Protein AF-A0A8X7UW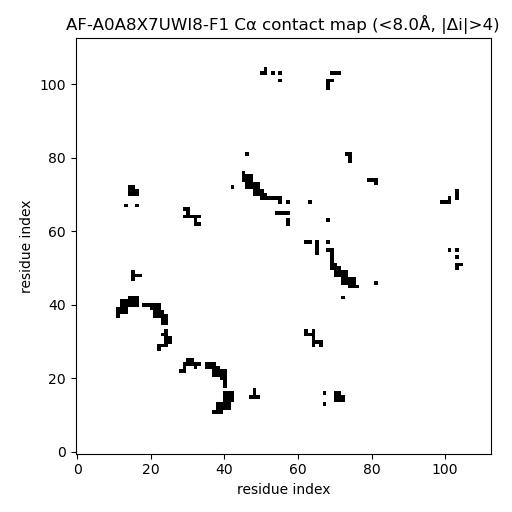I8-F1 (afdb_monomer)

Radius of gyration: 15.9 Å; Cα contacts (8 Å, |Δi|>4): 132; chains: 1; bounding box: 42×37×44 Å

Organism: Brassica carinata (NCBI:txid52824)

Secondary structure (DSSP, 8-state):
-PPP--------EEET-S-SSPB-TTSSSS---TT---BEEE--TTEEEEE--SPP---STT---HHHHTEEEEESSTTS-------S--TT------------SPPPTT---

InterPro domains:
  IPR024788 Malectin-like domain [PF12819] (3-113)

Foldseek 3Di:
DDDDDDDDDPAAALAQDPDQDWDFAPPVPFDHPVVRDIHGYDDDPQKDKDFAPDFFDPPDPNPDGRRSQRMHIDGNDNPDDDDDDDPDDDPPDDDDDDDDHTDNDDDDPPDDD

Mean predicted aligned error: 6.61 Å

Structure (mmCIF, N/CA/C/O backbone):
data_AF-A0A8X7UWI8-F1
#
_entry.id   AF-A0A8X7UWI8-F1
#
loop_
_atom_site.group_PDB
_atom_site.id
_atom_site.type_symbol
_atom_site.label_atom_id
_atom_site.label_alt_id
_atom_site.label_comp_id
_atom_site.label_asym_id
_atom_site.label_entity_id
_atom_site.label_seq_id
_atom_site.pdbx_PDB_ins_code
_atom_site.Cartn_x
_atom_site.Cartn_y
_atom_site.Cartn_z
_atom_site.occupancy
_atom_site.B_iso_or_equiv
_atom_site.auth_seq_id
_atom_site.auth_comp_id
_atom_site.auth_asym_id
_atom_site.auth_atom_id
_atom_site.pdbx_PDB_model_num
ATOM 1 N N . MET A 1 1 ? -28.152 -8.539 3.911 1.00 39.78 1 MET A N 1
ATOM 2 C CA . MET A 1 1 ? -28.570 -7.453 4.818 1.00 39.78 1 MET A CA 1
ATOM 3 C C . MET A 1 1 ? -27.312 -6.680 5.157 1.00 39.78 1 MET A C 1
ATOM 5 O O . MET A 1 1 ? -26.428 -7.251 5.775 1.00 39.78 1 MET A O 1
ATOM 9 N N . THR A 1 2 ? -27.161 -5.469 4.632 1.00 54.44 2 THR A N 1
ATOM 10 C CA . THR A 1 2 ? -26.051 -4.570 4.972 1.00 54.44 2 THR A CA 1
ATOM 11 C C . THR A 1 2 ? -26.351 -3.979 6.346 1.00 54.44 2 THR A C 1
ATOM 13 O O . THR A 1 2 ? -27.382 -3.333 6.518 1.00 54.44 2 THR A O 1
ATOM 16 N N . GLU A 1 3 ? -25.512 -4.257 7.344 1.00 70.75 3 GLU A N 1
ATOM 17 C CA . GLU A 1 3 ? -25.647 -3.631 8.662 1.00 70.75 3 GLU A CA 1
ATOM 18 C C . GLU A 1 3 ? -25.202 -2.166 8.565 1.00 70.75 3 GLU A C 1
ATOM 20 O O . GLU A 1 3 ? -24.081 -1.873 8.152 1.00 70.75 3 GLU A O 1
ATOM 25 N N . SER A 1 4 ? -26.087 -1.236 8.924 1.00 80.62 4 SER A N 1
ATOM 26 C CA . SER A 1 4 ? -25.751 0.182 9.049 1.00 80.62 4 SER A CA 1
ATOM 27 C C . SER A 1 4 ? -25.085 0.438 10.401 1.00 80.62 4 SER A C 1
ATOM 29 O O . SER A 1 4 ? -25.662 0.115 11.440 1.00 80.62 4 SER A O 1
ATOM 31 N N . GLY A 1 5 ? -23.910 1.060 10.403 1.00 82.94 5 GLY A N 1
ATOM 32 C CA . GLY A 1 5 ? -23.182 1.417 11.619 1.00 82.94 5 GLY A CA 1
ATOM 33 C C . GLY A 1 5 ? -22.040 2.383 11.321 1.00 82.94 5 GLY A C 1
ATOM 34 O O . GLY A 1 5 ? -21.680 2.589 10.162 1.00 82.94 5 GLY A O 1
ATOM 35 N N . SER A 1 6 ? -21.479 2.999 12.362 1.00 88.38 6 SER A N 1
ATOM 36 C CA . SER A 1 6 ? -20.273 3.812 12.217 1.00 88.38 6 SER A CA 1
ATOM 37 C C . SER A 1 6 ? -19.048 2.920 12.016 1.00 88.38 6 SER A C 1
ATOM 39 O O . SER A 1 6 ? -18.910 1.869 12.642 1.00 88.38 6 SER A O 1
ATOM 41 N N . LEU A 1 7 ? -18.137 3.364 11.153 1.00 89.38 7 LEU A N 1
ATOM 42 C CA . LEU A 1 7 ? -16.824 2.755 10.978 1.00 89.38 7 LEU A CA 1
ATOM 43 C C . LEU A 1 7 ? -15.761 3.664 11.588 1.00 89.38 7 LEU A C 1
ATOM 45 O O . LEU A 1 7 ? -15.848 4.888 11.501 1.00 89.38 7 LEU A O 1
ATOM 49 N N . GLN A 1 8 ? -14.747 3.049 12.188 1.00 90.94 8 GLN A N 1
ATOM 50 C CA . GLN A 1 8 ? -13.529 3.725 12.611 1.00 90.94 8 GLN A CA 1
ATOM 51 C C . GLN A 1 8 ? -12.372 3.186 11.774 1.00 90.94 8 GLN A C 1
ATOM 53 O O . GLN A 1 8 ? -12.184 1.972 11.688 1.00 90.94 8 GLN A O 1
ATOM 58 N N . THR A 1 9 ? -11.591 4.081 11.169 1.00 90.19 9 THR A N 1
ATOM 59 C CA . THR A 1 9 ? -10.367 3.694 10.462 1.00 90.19 9 THR A CA 1
ATOM 60 C C . THR A 1 9 ? -9.383 3.098 11.459 1.00 90.19 9 THR A C 1
ATOM 62 O O . THR A 1 9 ? -8.970 3.776 12.397 1.00 90.19 9 THR A O 1
ATOM 65 N N . PHE A 1 10 ? -9.014 1.834 11.253 1.00 90.00 10 PHE A N 1
ATOM 66 C CA . PHE A 1 10 ? -7.963 1.186 12.032 1.00 90.00 10 PHE A CA 1
ATOM 67 C C . PHE A 1 10 ? -6.578 1.529 11.472 1.00 90.00 10 PHE A C 1
ATOM 69 O O . PHE A 1 10 ? -5.734 2.052 12.190 1.00 90.00 10 PHE A O 1
ATOM 76 N N .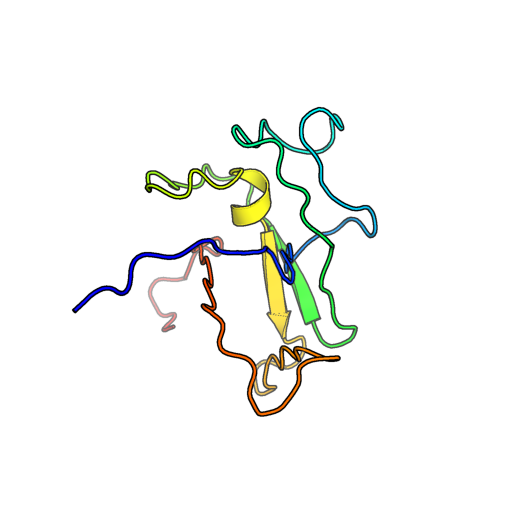 LEU A 1 11 ? -6.381 1.296 10.174 1.00 89.50 11 LEU A N 1
ATOM 77 C CA . LEU A 1 11 ? -5.173 1.653 9.435 1.00 89.50 11 LEU A CA 1
ATOM 78 C C . LEU A 1 11 ? -5.505 1.964 7.980 1.00 89.50 11 LEU A C 1
ATOM 80 O O . LEU A 1 11 ? -6.531 1.525 7.453 1.00 89.50 11 LEU A O 1
ATOM 84 N N . ARG A 1 12 ? -4.625 2.744 7.358 1.00 91.12 12 ARG A N 1
ATOM 85 C CA . ARG A 1 12 ? -4.641 3.070 5.936 1.00 91.12 12 ARG A CA 1
ATOM 86 C C . ARG A 1 12 ? -3.199 3.153 5.463 1.00 91.12 12 ARG A C 1
ATOM 88 O O . ARG A 1 12 ? -2.466 4.059 5.855 1.00 91.12 12 ARG A O 1
ATOM 95 N N . GLU A 1 13 ? -2.824 2.201 4.626 1.00 89.25 13 GLU A N 1
ATOM 96 C CA . GLU A 1 13 ? -1.436 1.949 4.261 1.00 89.25 13 GLU A CA 1
ATOM 97 C C . GLU A 1 13 ? -1.228 2.178 2.763 1.00 89.25 13 GLU A C 1
ATOM 99 O O . GLU A 1 13 ? -1.974 1.657 1.935 1.00 89.25 13 GLU A O 1
ATOM 104 N N . GLY A 1 14 ? -0.220 2.976 2.423 1.00 89.25 14 GLY A N 1
ATOM 105 C CA . GLY A 1 14 ? 0.296 3.164 1.074 1.00 89.25 14 GLY A CA 1
ATOM 106 C C . GLY A 1 14 ? 1.434 2.183 0.827 1.00 89.25 14 GLY A C 1
ATOM 107 O O . GLY A 1 14 ? 2.602 2.501 1.070 1.00 89.25 14 GLY A O 1
ATOM 108 N N . ILE A 1 15 ? 1.085 0.981 0.371 1.00 89.38 15 ILE A N 1
ATOM 109 C CA . ILE A 1 15 ? 2.058 -0.024 -0.072 1.00 89.38 15 ILE A CA 1
ATOM 110 C C . ILE A 1 15 ? 2.731 0.496 -1.342 1.00 89.38 15 ILE A C 1
ATOM 112 O O . ILE A 1 15 ? 2.063 1.051 -2.209 1.00 89.38 15 ILE A O 1
ATOM 116 N N . GLY A 1 16 ? 4.048 0.340 -1.464 1.00 86.94 16 GLY A N 1
ATOM 117 C CA . GLY A 1 16 ? 4.772 0.863 -2.623 1.00 86.94 16 GLY A CA 1
ATOM 118 C C . GLY A 1 16 ? 5.411 2.239 -2.405 1.00 86.94 16 GLY A C 1
ATOM 119 O O . GLY A 1 16 ? 6.141 2.708 -3.275 1.00 86.94 16 GLY A O 1
ATOM 120 N N . SER A 1 17 ? 5.158 2.904 -1.269 1.00 82.56 17 SER A N 1
ATOM 121 C CA . SER A 1 17 ? 5.648 4.267 -1.030 1.00 82.56 17 SER A CA 1
ATOM 122 C C . SER A 1 17 ? 7.180 4.332 -0.995 1.00 82.56 17 SER A C 1
ATOM 124 O O . SER A 1 17 ? 7.817 3.738 -0.125 1.00 82.56 17 SER A O 1
ATOM 126 N N . PHE A 1 18 ? 7.761 5.155 -1.873 1.00 76.00 18 PHE A N 1
ATOM 127 C CA . PHE A 1 18 ? 9.196 5.487 -1.887 1.00 76.00 18 PHE A CA 1
ATOM 128 C C . PHE A 1 18 ? 9.613 6.434 -0.748 1.00 76.00 18 PHE A C 1
ATOM 130 O O . PHE A 1 18 ? 10.800 6.692 -0.552 1.00 76.00 18 PHE A O 1
ATOM 137 N N . SER A 1 19 ? 8.646 6.990 -0.014 1.00 74.38 19 SER A N 1
ATOM 138 C CA . SER A 1 19 ? 8.886 7.852 1.142 1.00 74.38 19 SER A CA 1
ATOM 139 C C . SER A 1 19 ? 8.547 7.120 2.434 1.00 74.38 19 SER A C 1
ATOM 141 O O . SER A 1 19 ? 7.494 6.493 2.538 1.00 74.38 19 SER A O 1
ATOM 143 N N . ASN A 1 20 ? 9.397 7.289 3.447 1.00 73.31 20 ASN A N 1
ATOM 144 C CA . ASN A 1 20 ? 9.117 6.863 4.823 1.00 73.31 20 ASN A CA 1
ATOM 145 C C . ASN A 1 20 ? 8.237 7.870 5.587 1.00 73.31 20 ASN A C 1
ATOM 147 O O . ASN A 1 20 ? 7.981 7.693 6.776 1.00 73.31 20 ASN A O 1
ATOM 151 N N . GLN A 1 21 ? 7.803 8.951 4.936 1.00 71.44 21 GLN A N 1
ATOM 152 C CA . GLN A 1 21 ? 6.894 9.930 5.522 1.00 71.44 21 GLN A CA 1
ATOM 153 C C . GLN A 1 21 ? 5.443 9.548 5.236 1.00 71.44 21 GLN A C 1
ATOM 155 O O . GLN A 1 21 ? 5.119 9.068 4.151 1.00 71.44 21 GLN A O 1
ATOM 160 N N . SER A 1 22 ? 4.563 9.815 6.202 1.00 72.50 22 SER A N 1
ATOM 161 C CA . SER A 1 22 ? 3.1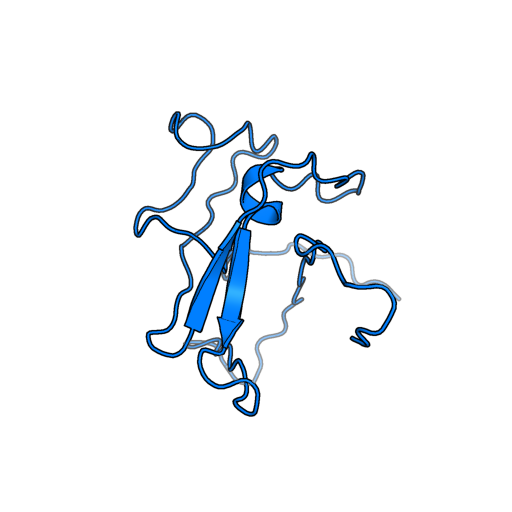19 9.729 5.994 1.00 72.50 22 SER A CA 1
ATOM 162 C C . SER A 1 22 ? 2.688 10.681 4.882 1.00 72.50 22 SER A C 1
ATOM 164 O O . SER A 1 22 ? 3.055 11.859 4.898 1.00 72.50 22 SER A O 1
ATOM 166 N N . LEU A 1 23 ? 1.873 10.194 3.955 1.00 72.62 23 LEU A N 1
ATOM 167 C CA . LEU A 1 23 ? 1.332 10.999 2.870 1.00 72.62 23 LEU A CA 1
ATOM 168 C C . LEU A 1 23 ? 0.072 11.709 3.363 1.00 72.62 23 LEU A C 1
ATOM 170 O O . LEU A 1 23 ? -0.806 11.071 3.942 1.00 72.62 23 LEU A O 1
ATOM 174 N N . ARG A 1 24 ? -0.021 13.019 3.125 1.00 65.88 24 ARG A N 1
ATOM 175 C CA . ARG A 1 24 ? -1.202 13.830 3.440 1.00 65.88 24 ARG A CA 1
ATOM 176 C C . ARG A 1 24 ? -1.486 14.830 2.322 1.00 65.88 24 ARG A C 1
ATOM 178 O O . ARG A 1 24 ? -0.555 15.313 1.668 1.00 65.88 24 ARG A O 1
ATOM 185 N N . TYR A 1 25 ? -2.762 15.175 2.156 1.00 59.53 25 TYR A N 1
ATOM 186 C CA . TYR A 1 25 ? -3.206 16.296 1.333 1.00 59.53 25 TYR A CA 1
ATOM 187 C C . TYR A 1 25 ? -2.368 17.560 1.599 1.00 59.53 25 TYR A C 1
ATOM 189 O O . TYR A 1 25 ? -2.155 17.962 2.744 1.00 59.53 25 TYR A O 1
ATOM 197 N N . GLY A 1 26 ? -1.867 18.184 0.529 1.00 53.38 26 GLY A N 1
ATOM 198 C CA . GLY A 1 26 ? -1.132 19.452 0.601 1.00 53.38 26 GLY A CA 1
ATOM 199 C C . GLY A 1 26 ? 0.359 19.354 0.949 1.00 53.38 26 GLY A C 1
ATOM 200 O O . GLY A 1 26 ? 1.023 20.384 0.995 1.00 53.38 26 GLY A O 1
ATOM 201 N N . SER A 1 27 ? 0.927 18.154 1.126 1.00 56.72 27 SER A N 1
ATOM 202 C CA . SER A 1 27 ? 2.366 17.994 1.411 1.00 56.72 27 SER A CA 1
ATOM 203 C C . SER A 1 27 ? 3.291 18.277 0.209 1.00 56.72 27 SER A C 1
ATOM 205 O O . SER A 1 27 ? 4.505 18.145 0.338 1.00 56.72 27 SER A O 1
ATOM 207 N N . GLY A 1 28 ? 2.762 18.622 -0.971 1.00 53.25 28 GLY A N 1
ATOM 208 C CA . GLY A 1 28 ? 3.550 18.944 -2.174 1.00 53.25 28 GLY A CA 1
ATOM 209 C C . GLY A 1 28 ? 4.263 17.758 -2.841 1.00 53.25 28 GLY A C 1
ATOM 210 O O . GLY A 1 28 ? 4.773 17.909 -3.945 1.00 53.25 28 GLY A O 1
ATOM 211 N N . VAL A 1 29 ? 4.275 16.581 -2.205 1.00 55.22 29 VAL A N 1
ATOM 212 C CA . VAL A 1 29 ? 4.899 15.354 -2.731 1.00 55.22 29 VAL A CA 1
ATOM 213 C C . VAL A 1 29 ? 3.922 14.559 -3.607 1.00 55.22 29 VAL A C 1
ATOM 215 O O . VAL A 1 29 ? 4.353 13.829 -4.490 1.00 55.22 29 VAL A O 1
ATOM 218 N N . TYR A 1 30 ? 2.611 14.724 -3.405 1.00 51.91 30 TYR A N 1
ATOM 219 C CA . TYR A 1 30 ? 1.577 13.869 -3.981 1.00 51.91 30 TYR A CA 1
ATOM 220 C C . TYR A 1 30 ? 0.216 14.581 -4.058 1.00 51.91 30 TYR A C 1
ATOM 222 O O . TYR A 1 30 ? -0.055 15.479 -3.258 1.00 51.91 30 TYR A O 1
ATOM 230 N N . GLY A 1 31 ? -0.597 14.222 -5.056 1.00 57.62 31 GLY A N 1
ATOM 231 C CA . GLY A 1 31 ? -1.827 14.917 -5.442 1.00 57.62 31 GLY A CA 1
ATOM 232 C C . GLY A 1 31 ? -2.917 14.987 -4.365 1.00 57.62 31 GLY A C 1
ATOM 233 O O . GLY A 1 31 ? -2.840 14.385 -3.297 1.00 57.62 31 GLY A O 1
ATOM 234 N N . ALA A 1 32 ? -3.944 15.777 -4.674 1.00 62.56 32 ALA A N 1
ATOM 235 C CA . ALA A 1 32 ? -5.060 16.140 -3.810 1.00 62.56 32 ALA A CA 1
ATOM 236 C C . ALA A 1 32 ? -5.942 14.937 -3.403 1.00 62.56 32 ALA A C 1
ATOM 238 O O . ALA A 1 32 ? -6.940 14.660 -4.063 1.00 62.56 32 ALA A O 1
ATOM 239 N N . ASP A 1 33 ? -5.626 14.255 -2.295 1.00 76.81 33 ASP A N 1
ATOM 240 C CA . ASP A 1 33 ? -6.600 13.395 -1.603 1.00 76.81 33 ASP A CA 1
ATOM 241 C C . ASP A 1 33 ? -7.813 14.239 -1.180 1.00 76.81 33 ASP A C 1
ATOM 243 O O . ASP A 1 33 ? -7.751 15.019 -0.227 1.00 76.81 33 ASP A O 1
ATOM 247 N N . VAL A 1 34 ? -8.917 14.114 -1.919 1.00 81.88 34 VAL A N 1
ATOM 248 C CA . VAL A 1 34 ? -10.120 14.949 -1.754 1.00 81.88 34 VAL A CA 1
ATOM 249 C C . VAL A 1 34 ? -10.806 14.763 -0.400 1.00 81.88 34 VAL A C 1
ATOM 251 O O . VAL A 1 34 ? -11.667 15.563 -0.035 1.00 81.88 34 VAL A O 1
ATOM 254 N N . PHE A 1 35 ? -10.425 13.726 0.346 1.00 85.44 35 PHE A N 1
ATOM 255 C CA . PHE A 1 35 ? -10.952 13.412 1.665 1.00 85.44 35 PHE A CA 1
ATOM 256 C C . PHE A 1 35 ? -9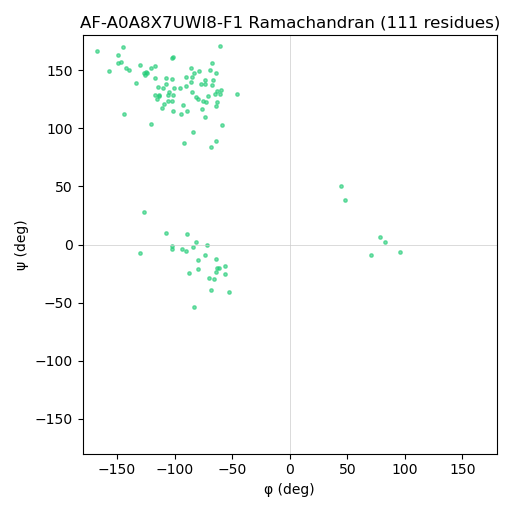.946 13.705 2.794 1.00 85.44 35 PHE A C 1
ATOM 258 O O . PHE A 1 35 ? -10.200 13.301 3.927 1.00 85.44 35 PHE A O 1
ATOM 265 N N . ASP A 1 36 ? -8.821 14.384 2.507 1.00 82.25 36 ASP A N 1
ATOM 266 C CA . ASP A 1 36 ? -7.725 14.689 3.454 1.00 82.25 36 ASP A CA 1
ATOM 267 C C . ASP A 1 36 ? -7.279 13.456 4.260 1.00 82.25 36 ASP A C 1
ATOM 269 O O . ASP A 1 36 ? -7.013 13.511 5.464 1.00 82.25 36 ASP A O 1
ATOM 273 N N . CYS A 1 37 ? -7.241 12.295 3.603 1.00 85.50 37 CYS A N 1
ATOM 274 C CA . CYS A 1 37 ? -6.819 11.073 4.262 1.00 85.50 37 CYS A CA 1
ATOM 275 C C . CYS A 1 37 ? -5.292 10.998 4.387 1.00 85.50 37 CYS A C 1
ATOM 277 O O . CYS A 1 37 ? -4.540 11.502 3.550 1.00 85.50 37 CYS A O 1
ATOM 279 N N . ILE A 1 38 ? -4.838 10.338 5.455 1.00 85.06 38 ILE A N 1
ATOM 280 C CA . ILE A 1 38 ? -3.420 10.084 5.714 1.00 85.06 38 ILE A CA 1
ATOM 281 C C . ILE A 1 38 ? -3.105 8.642 5.326 1.00 85.06 38 ILE A C 1
ATOM 283 O O . ILE A 1 38 ? -3.784 7.723 5.785 1.00 85.06 38 ILE A O 1
ATOM 287 N N . TRP A 1 39 ? -2.068 8.454 4.514 1.00 86.56 39 TRP A N 1
ATOM 288 C CA . TRP A 1 39 ? -1.556 7.138 4.134 1.00 86.56 39 TRP A CA 1
ATOM 289 C C . TRP A 1 39 ? -0.208 6.906 4.803 1.00 86.56 39 TRP A C 1
ATOM 291 O O . TRP A 1 39 ? 0.729 7.686 4.619 1.00 86.56 39 TRP A O 1
ATOM 301 N N . LEU A 1 40 ? -0.113 5.848 5.600 1.00 87.38 40 LEU A N 1
ATOM 302 C CA . LEU A 1 40 ? 1.136 5.446 6.233 1.00 87.38 40 LEU A CA 1
ATOM 303 C C . LEU A 1 40 ? 1.936 4.559 5.268 1.00 87.38 40 LEU A C 1
ATOM 305 O O . LEU A 1 40 ? 1.341 3.774 4.535 1.00 87.38 40 LEU A O 1
ATOM 309 N N . PRO A 1 41 ? 3.265 4.708 5.177 1.00 87.44 41 PRO A N 1
ATOM 310 C CA . PRO A 1 41 ? 4.060 3.837 4.326 1.00 87.44 41 PRO A CA 1
ATOM 311 C C . PRO A 1 41 ? 4.126 2.430 4.929 1.00 87.44 41 PRO A C 1
ATOM 313 O O . PRO A 1 41 ? 4.550 2.264 6.073 1.00 87.44 41 PRO A O 1
ATOM 316 N N . TYR A 1 42 ? 3.782 1.420 4.128 1.00 88.50 42 TYR A N 1
ATOM 317 C CA . TYR A 1 42 ? 3.902 0.013 4.511 1.00 88.50 42 TYR A CA 1
ATOM 318 C C . TYR A 1 42 ? 4.825 -0.717 3.545 1.00 88.50 42 TYR A C 1
ATOM 320 O O . TYR A 1 42 ? 4.448 -1.040 2.419 1.00 88.50 42 TYR A O 1
ATOM 328 N N . ASN A 1 43 ? 6.048 -0.965 4.004 1.00 86.62 43 ASN A N 1
ATOM 329 C CA . ASN A 1 43 ? 7.126 -1.536 3.210 1.00 86.62 43 ASN A CA 1
ATOM 330 C C . ASN A 1 43 ? 7.769 -2.719 3.945 1.00 86.62 43 ASN A C 1
ATOM 332 O O . ASN A 1 43 ? 7.765 -2.779 5.175 1.00 86.62 43 ASN A O 1
ATOM 336 N N . SER A 1 44 ? 8.359 -3.635 3.180 1.00 89.62 44 SER A N 1
ATOM 337 C CA . SER A 1 44 ? 9.169 -4.746 3.682 1.00 89.62 44 SER A CA 1
ATOM 338 C C . SER A 1 44 ? 10.540 -4.718 3.015 1.00 89.62 44 SER A C 1
ATOM 340 O O . SER A 1 44 ? 10.646 -4.333 1.854 1.00 89.62 44 SER A O 1
ATOM 342 N N . GLU A 1 45 ? 11.579 -5.165 3.719 1.00 89.62 45 GLU A N 1
ATOM 343 C CA . GLU A 1 45 ? 12.933 -5.304 3.157 1.00 89.62 45 GLU A CA 1
ATOM 344 C C . GLU A 1 45 ? 12.995 -6.344 2.026 1.00 89.62 45 GLU A C 1
ATOM 346 O O . GLU A 1 45 ? 13.859 -6.267 1.157 1.00 89.62 45 GLU A O 1
ATOM 351 N N . ASN A 1 46 ? 12.050 -7.290 2.006 1.00 93.00 46 ASN A N 1
ATOM 352 C CA . ASN A 1 46 ? 11.949 -8.325 0.975 1.00 93.00 46 ASN A CA 1
ATOM 353 C C . ASN A 1 46 ? 11.085 -7.898 -0.220 1.00 93.00 46 ASN A C 1
ATOM 355 O O . ASN A 1 46 ? 10.734 -8.731 -1.055 1.00 93.00 46 ASN A O 1
ATOM 359 N N . TRP A 1 47 ? 10.686 -6.628 -0.290 1.00 93.31 47 TRP A N 1
ATOM 360 C CA . TRP A 1 47 ? 9.919 -6.084 -1.404 1.00 93.31 47 TRP A CA 1
ATOM 361 C C . TRP A 1 47 ? 10.728 -5.005 -2.116 1.00 93.31 47 TRP A C 1
ATOM 363 O O . TRP A 1 47 ? 11.436 -4.223 -1.486 1.00 93.31 47 TRP A O 1
ATOM 373 N N . SER A 1 48 ? 10.599 -4.947 -3.437 1.00 91.94 48 SER A N 1
ATOM 374 C CA . SER A 1 48 ? 11.049 -3.815 -4.237 1.00 91.94 48 SER A CA 1
ATOM 375 C C . SER A 1 48 ? 9.859 -2.934 -4.615 1.00 91.94 48 SER A C 1
ATOM 377 O O . SER A 1 48 ? 8.699 -3.340 -4.514 1.00 91.94 48 SER A O 1
ATOM 379 N N . HIS A 1 49 ? 10.144 -1.694 -5.006 1.00 90.75 49 HIS A N 1
ATOM 380 C CA . HIS A 1 49 ? 9.138 -0.690 -5.337 1.00 90.75 49 HIS A CA 1
ATOM 381 C C . HIS A 1 49 ? 9.144 -0.406 -6.829 1.00 90.75 49 HIS A C 1
ATOM 383 O O . HIS A 1 49 ? 10.197 -0.181 -7.427 1.00 90.75 49 HIS A O 1
ATOM 389 N N . ILE A 1 50 ? 7.955 -0.349 -7.412 1.00 92.12 50 ILE A N 1
ATOM 390 C CA . ILE A 1 50 ? 7.744 0.039 -8.802 1.00 92.12 50 ILE A CA 1
ATOM 391 C C . ILE A 1 50 ? 6.834 1.263 -8.853 1.00 92.12 50 ILE A C 1
ATOM 393 O O . ILE A 1 50 ? 6.015 1.493 -7.960 1.00 92.12 50 ILE A O 1
ATOM 397 N N . ARG A 1 51 ? 7.003 2.072 -9.898 1.00 91.69 51 ARG A N 1
ATOM 398 C CA . ARG A 1 51 ? 6.163 3.239 -10.161 1.00 91.69 51 ARG A CA 1
ATOM 399 C C . ARG A 1 51 ? 5.911 3.395 -11.646 1.00 91.69 51 ARG A C 1
ATOM 401 O O . ARG A 1 51 ? 6.783 3.067 -12.448 1.00 91.69 51 ARG A O 1
ATOM 408 N N . THR A 1 52 ? 4.779 3.992 -11.980 1.00 91.25 52 THR A N 1
ATOM 409 C CA . THR A 1 52 ? 4.491 4.461 -13.334 1.00 91.25 52 THR A CA 1
ATOM 410 C C . THR A 1 52 ? 4.321 5.976 -13.364 1.00 91.25 52 THR A C 1
ATOM 412 O O . THR A 1 52 ? 3.971 6.598 -12.363 1.00 91.25 52 THR A O 1
ATOM 415 N N . ASN A 1 53 ? 4.602 6.568 -14.524 1.00 90.12 53 ASN A N 1
ATOM 416 C CA . ASN A 1 53 ? 4.252 7.957 -14.829 1.00 90.12 53 ASN A CA 1
ATOM 417 C C . ASN A 1 53 ? 3.012 8.039 -15.736 1.00 90.12 53 ASN A C 1
ATOM 419 O O . ASN A 1 53 ? 2.607 9.141 -16.104 1.00 90.12 53 ASN A O 1
ATOM 423 N N . ASN A 1 54 ? 2.453 6.893 -16.139 1.00 89.31 54 ASN A N 1
ATOM 424 C CA . ASN A 1 54 ? 1.213 6.839 -16.900 1.00 89.31 54 ASN A CA 1
ATOM 425 C C . ASN A 1 54 ? 0.050 7.260 -16.001 1.00 89.31 54 ASN A C 1
ATOM 427 O O . ASN A 1 54 ? 0.087 7.047 -14.788 1.00 89.31 54 ASN A O 1
ATOM 431 N N . SER A 1 55 ? -0.983 7.840 -16.607 1.00 86.75 55 SER A N 1
ATOM 432 C CA . SER A 1 55 ? -2.189 8.205 -15.873 1.00 86.75 55 SER A CA 1
ATOM 433 C C . SER A 1 55 ? -2.871 6.960 -15.315 1.00 86.75 55 SER A C 1
ATOM 435 O O . SER A 1 55 ? -3.089 6.006 -16.070 1.00 86.75 55 SER A O 1
ATOM 437 N N . ILE A 1 56 ? -3.252 6.979 -14.040 1.00 86.50 56 ILE A N 1
ATOM 438 C CA . ILE A 1 56 ? -4.027 5.886 -13.447 1.00 86.50 56 ILE A CA 1
ATOM 439 C C . ILE A 1 56 ? -5.511 6.205 -13.555 1.00 86.50 56 ILE A C 1
ATOM 441 O O . ILE A 1 56 ? -5.986 7.181 -12.978 1.00 86.50 56 ILE A O 1
ATOM 445 N N . ASP A 1 57 ? -6.252 5.344 -14.251 1.00 81.12 57 ASP A N 1
ATOM 446 C CA . ASP A 1 57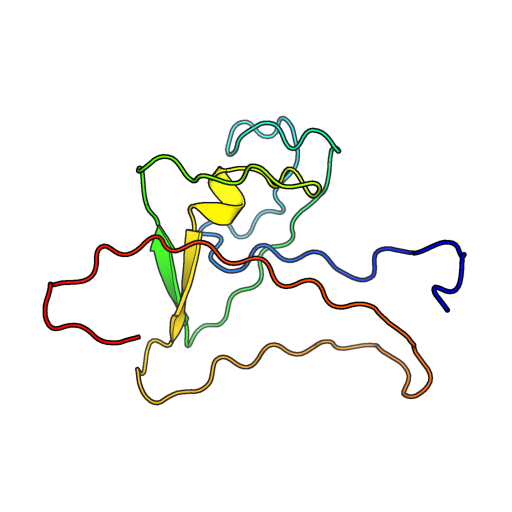 ? -7.708 5.376 -14.190 1.00 81.12 57 ASP A CA 1
ATOM 447 C C . ASP A 1 57 ? -8.171 4.823 -12.835 1.00 81.12 57 ASP A C 1
ATOM 449 O O . ASP A 1 57 ? -8.019 3.639 -12.524 1.00 81.12 57 ASP A O 1
ATOM 453 N N . ASN A 1 58 ? -8.682 5.716 -11.997 1.00 77.75 58 ASN A N 1
ATOM 454 C CA . ASN A 1 58 ? -9.166 5.430 -10.655 1.00 77.75 58 ASN A CA 1
ATOM 455 C C . ASN A 1 58 ? -10.602 5.93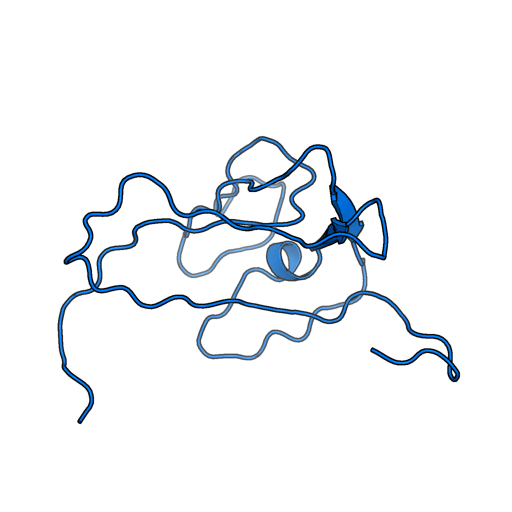4 -10.454 1.00 77.75 58 ASN A C 1
ATOM 457 O O . ASN A 1 58 ? -10.970 6.257 -9.318 1.00 77.75 58 ASN A O 1
ATOM 461 N N . ASP A 1 59 ? -11.401 6.002 -11.527 1.00 79.00 59 ASP A N 1
ATOM 462 C CA . ASP A 1 59 ? -12.789 6.466 -11.464 1.00 79.00 59 ASP A CA 1
ATOM 463 C C . ASP A 1 59 ? -13.673 5.468 -10.701 1.00 79.00 59 ASP A C 1
ATOM 465 O O . ASP A 1 59 ? -14.307 4.561 -11.243 1.00 79.00 59 ASP A O 1
ATOM 469 N N . ASN A 1 60 ? -13.653 5.594 -9.378 1.00 83.88 60 ASN A N 1
ATOM 470 C CA . ASN A 1 60 ? -14.457 4.813 -8.459 1.00 83.88 60 ASN A CA 1
ATOM 471 C C . ASN A 1 60 ? -14.887 5.660 -7.255 1.00 83.88 60 ASN A C 1
ATOM 473 O O . ASN A 1 60 ? -14.407 6.771 -7.013 1.00 83.88 60 ASN A O 1
ATOM 477 N N . GLU A 1 61 ? -15.798 5.106 -6.459 1.00 88.00 61 GLU A N 1
ATOM 478 C CA . GLU A 1 61 ? -16.383 5.798 -5.307 1.00 88.00 61 GLU A CA 1
ATOM 479 C C . GLU A 1 61 ? -15.359 6.149 -4.213 1.00 88.00 61 GLU A C 1
ATOM 481 O O . GLU A 1 61 ? -15.603 7.059 -3.419 1.00 88.00 61 GLU A O 1
ATOM 486 N N . PHE A 1 62 ? -14.203 5.476 -4.181 1.00 87.00 62 PHE A N 1
ATOM 487 C CA . PHE A 1 62 ? -13.150 5.715 -3.193 1.00 87.00 62 PHE A CA 1
ATOM 488 C C . PHE A 1 62 ? -12.279 6.929 -3.522 1.00 87.00 62 PHE A C 1
ATOM 490 O O . PHE A 1 62 ? -11.660 7.468 -2.606 1.00 87.00 62 PHE A O 1
ATOM 497 N N . LYS A 1 63 ? -12.236 7.366 -4.793 1.00 86.31 63 LYS A N 1
ATOM 498 C CA . LYS A 1 63 ? -11.486 8.547 -5.273 1.00 86.31 63 LYS A CA 1
ATOM 499 C C . LYS A 1 63 ? -10.070 8.633 -4.696 1.00 86.31 63 LYS A C 1
ATOM 501 O O . LYS A 1 63 ? -9.667 9.647 -4.124 1.00 86.31 63 LYS A O 1
ATOM 506 N N . LEU A 1 64 ? -9.343 7.524 -4.794 1.00 86.75 64 LEU A N 1
ATOM 507 C CA . LEU A 1 64 ? -8.000 7.401 -4.235 1.00 86.75 64 LEU A CA 1
ATOM 508 C C . LEU A 1 64 ? -7.040 8.367 -4.931 1.00 86.75 64 LEU A C 1
ATOM 510 O O . LEU A 1 64 ? -7.187 8.585 -6.129 1.00 86.75 64 LEU A O 1
ATOM 514 N N . PRO A 1 65 ? -6.023 8.909 -4.249 1.00 84.12 65 PRO A N 1
ATOM 515 C CA . PRO A 1 65 ? -5.026 9.738 -4.913 1.00 84.12 65 PRO A CA 1
ATOM 516 C C . PRO A 1 65 ? -4.299 8.945 -6.002 1.00 84.12 65 PRO A C 1
ATOM 518 O O . PRO A 1 65 ? -3.785 7.856 -5.741 1.00 84.12 65 PRO A O 1
ATOM 521 N N . GLU A 1 66 ? -4.226 9.501 -7.211 1.00 84.69 66 GLU A N 1
ATOM 522 C CA . GLU A 1 66 ? -3.604 8.852 -8.375 1.00 84.69 66 GLU A CA 1
ATOM 523 C C . GLU A 1 66 ? -2.186 8.371 -8.064 1.00 84.69 66 GLU A C 1
ATOM 525 O O . GLU A 1 66 ? -1.804 7.254 -8.380 1.00 84.69 66 GLU A O 1
ATOM 530 N N . ASN A 1 67 ? -1.424 9.183 -7.341 1.00 80.56 67 ASN A N 1
ATOM 531 C CA . ASN A 1 67 ? -0.064 8.853 -6.965 1.00 80.56 67 ASN A CA 1
ATOM 532 C C . ASN A 1 67 ? 0.059 7.663 -6.004 1.00 80.56 67 ASN A C 1
ATOM 534 O O . ASN A 1 67 ? 1.085 6.996 -6.024 1.00 80.56 67 ASN A O 1
ATOM 538 N N . VAL A 1 68 ? -0.937 7.422 -5.139 1.00 85.25 68 VAL A N 1
ATOM 539 C CA . VAL A 1 68 ? -0.943 6.242 -4.262 1.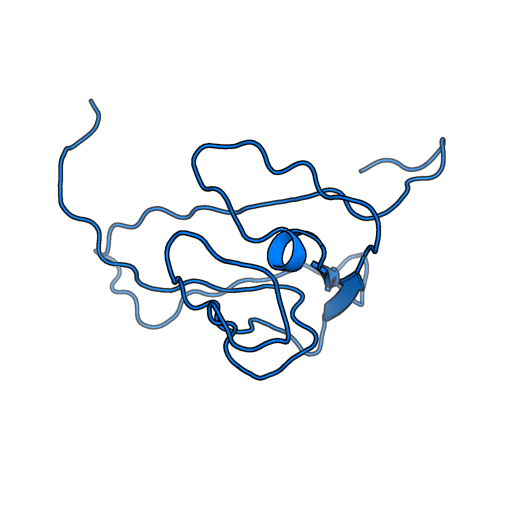00 85.25 68 VAL A CA 1
ATOM 540 C C . VAL A 1 68 ? -1.121 5.008 -5.136 1.00 85.25 68 VAL A C 1
ATOM 542 O O . VAL A 1 68 ? -0.435 4.016 -4.936 1.00 85.25 68 VAL A O 1
ATOM 545 N N . MET A 1 69 ? -1.972 5.113 -6.157 1.00 89.50 69 MET A N 1
ATOM 546 C CA . MET A 1 69 ? -2.216 4.053 -7.130 1.00 89.50 69 MET A CA 1
ATOM 547 C C . MET A 1 69 ? -1.129 3.961 -8.218 1.00 89.50 69 MET A C 1
ATOM 549 O O . MET A 1 69 ? -1.071 2.980 -8.942 1.00 89.50 69 MET A O 1
ATOM 553 N N . ALA A 1 70 ? -0.247 4.946 -8.368 1.00 89.81 70 ALA A N 1
ATOM 554 C CA . ALA A 1 70 ? 0.845 4.905 -9.346 1.00 89.81 70 ALA A CA 1
ATOM 555 C C . ALA A 1 70 ? 2.082 4.148 -8.834 1.00 89.81 70 ALA A C 1
ATOM 557 O O . ALA A 1 70 ? 3.075 4.032 -9.555 1.00 89.81 70 ALA A O 1
ATOM 558 N N . MET A 1 71 ? 2.043 3.666 -7.590 1.00 90.12 71 MET A N 1
ATOM 559 C CA . MET A 1 71 ? 3.129 2.955 -6.924 1.00 90.12 71 MET A CA 1
ATOM 560 C C . MET A 1 71 ? 2.646 1.590 -6.439 1.00 90.12 71 MET A C 1
ATOM 562 O O . MET A 1 71 ? 1.498 1.440 -6.033 1.00 90.12 71 MET A O 1
ATOM 566 N N . ALA A 1 72 ? 3.541 0.607 -6.436 1.00 91.06 72 ALA A N 1
ATOM 567 C CA . ALA A 1 72 ? 3.278 -0.697 -5.842 1.00 91.06 72 ALA A CA 1
ATOM 568 C C . ALA A 1 72 ? 4.565 -1.319 -5.294 1.00 91.06 72 ALA A C 1
ATOM 570 O O . ALA A 1 72 ? 5.679 -0.919 -5.648 1.00 91.06 72 ALA A O 1
ATOM 571 N N . SER A 1 73 ? 4.400 -2.316 -4.430 1.00 91.94 73 SER A N 1
ATOM 572 C CA . SER A 1 73 ? 5.482 -3.205 -4.018 1.00 91.94 73 SER A CA 1
ATOM 573 C C . SER A 1 73 ? 5.357 -4.538 -4.743 1.00 91.94 73 SER A C 1
ATOM 575 O O . SER A 1 73 ? 4.251 -5.040 -4.921 1.00 91.94 73 SER A O 1
ATOM 577 N N . VAL A 1 74 ? 6.492 -5.120 -5.113 1.00 91.38 74 VAL A N 1
ATOM 578 C CA . VAL A 1 74 ? 6.595 -6.471 -5.678 1.00 91.38 74 VAL A CA 1
ATOM 579 C C . VAL A 1 74 ? 7.610 -7.269 -4.859 1.00 91.38 74 VAL A C 1
ATOM 581 O O . VAL A 1 74 ? 8.542 -6.672 -4.308 1.00 91.38 74 VAL A O 1
ATOM 584 N N . PRO A 1 75 ? 7.452 -8.592 -4.705 1.00 93.50 75 PRO A N 1
ATOM 585 C CA . PRO A 1 75 ? 8.418 -9.373 -3.948 1.00 93.50 75 PRO A CA 1
ATOM 586 C C . PRO A 1 75 ? 9.766 -9.381 -4.685 1.00 93.50 75 PRO A C 1
ATOM 588 O O . PRO A 1 75 ? 9.819 -9.410 -5.914 1.00 93.50 75 PRO A O 1
ATOM 591 N N . THR A 1 76 ? 10.874 -9.304 -3.943 1.00 94.06 76 THR A N 1
ATOM 592 C CA . THR A 1 76 ? 12.220 -9.382 -4.543 1.00 94.06 76 THR A CA 1
ATOM 593 C C . THR A 1 76 ? 12.538 -10.781 -5.058 1.00 94.06 76 THR A C 1
ATOM 595 O O . THR A 1 76 ? 13.299 -10.925 -6.012 1.00 94.06 76 THR A O 1
ATOM 598 N N . ASP A 1 77 ? 11.941 -11.792 -4.435 1.00 94.56 77 ASP A N 1
ATOM 599 C CA . ASP A 1 77 ? 11.910 -13.173 -4.894 1.00 94.56 77 ASP A CA 1
ATOM 600 C C . ASP A 1 77 ? 10.538 -13.441 -5.546 1.00 94.56 77 ASP A C 1
ATOM 602 O O . ASP A 1 77 ? 9.528 -13.377 -4.841 1.00 94.56 77 ASP A O 1
ATOM 606 N N . PRO A 1 78 ? 10.471 -13.721 -6.862 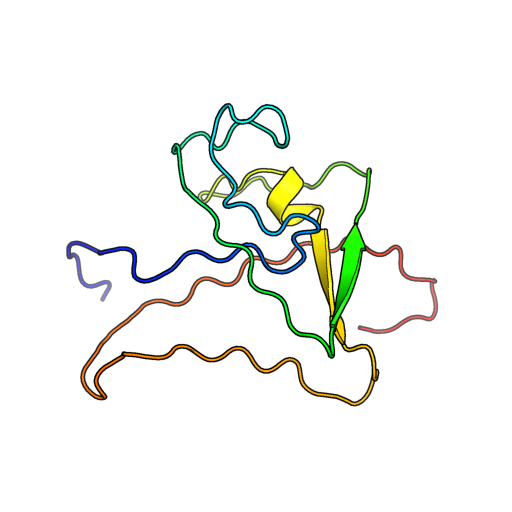1.00 88.50 78 PRO A N 1
ATOM 607 C CA . PRO A 1 78 ? 9.213 -13.967 -7.569 1.00 88.50 78 PRO A CA 1
ATOM 608 C C . PRO A 1 78 ? 8.364 -15.102 -6.984 1.00 88.50 78 PRO A C 1
ATOM 610 O O . PRO A 1 78 ? 7.144 -15.078 -7.130 1.00 88.50 78 PRO A O 1
ATOM 613 N N . ASP A 1 79 ? 8.987 -16.066 -6.301 1.00 91.06 79 ASP A N 1
ATOM 614 C CA . ASP A 1 79 ? 8.294 -17.203 -5.689 1.00 91.06 79 ASP A CA 1
ATOM 615 C C . ASP A 1 79 ? 7.861 -16.919 -4.236 1.00 91.06 79 ASP A C 1
ATOM 617 O O . ASP A 1 79 ? 7.166 -17.726 -3.608 1.00 91.06 79 ASP A O 1
ATOM 621 N N . ALA A 1 80 ? 8.251 -15.771 -3.671 1.00 93.44 80 ALA A N 1
ATOM 622 C CA . ALA A 1 80 ? 7.948 -15.418 -2.291 1.00 93.44 80 ALA A CA 1
ATOM 623 C C . ALA A 1 80 ? 6.565 -14.775 -2.123 1.00 93.44 80 ALA A C 1
ATOM 625 O O . ALA A 1 80 ? 6.100 -13.949 -2.908 1.00 93.44 80 ALA A O 1
ATOM 626 N N . HIS A 1 81 ? 5.922 -15.090 -0.997 1.00 91.31 81 HIS A N 1
ATOM 627 C CA . HIS A 1 81 ? 4.658 -14.470 -0.615 1.00 91.31 81 HIS A CA 1
ATOM 628 C C . HIS A 1 81 ? 4.843 -13.024 -0.134 1.00 91.31 81 HIS A C 1
ATOM 630 O O . HIS A 1 81 ? 5.702 -12.725 0.702 1.00 91.31 81 HIS A O 1
ATOM 636 N N . MET A 1 82 ? 3.941 -12.137 -0.556 1.00 90.75 82 MET A N 1
ATOM 637 C CA . MET A 1 82 ? 3.771 -10.826 0.069 1.00 90.75 82 MET A CA 1
ATOM 638 C C . MET A 1 82 ? 2.849 -10.939 1.287 1.00 90.75 82 MET A C 1
ATOM 640 O O . MET A 1 82 ? 1.625 -10.930 1.174 1.00 90.75 82 MET A O 1
ATOM 644 N N . ASN A 1 83 ? 3.447 -11.044 2.472 1.00 90.94 83 ASN A N 1
ATOM 645 C CA . ASN A 1 83 ? 2.704 -11.155 3.725 1.00 90.94 83 ASN A CA 1
ATOM 646 C C . ASN A 1 83 ? 2.401 -9.772 4.313 1.00 90.94 83 ASN A C 1
ATOM 648 O O . ASN A 1 83 ? 3.309 -9.067 4.748 1.00 90.94 83 ASN A O 1
ATOM 652 N N . ILE A 1 84 ? 1.118 -9.418 4.390 1.00 88.25 84 ILE A N 1
ATOM 653 C CA . ILE A 1 84 ? 0.631 -8.223 5.090 1.00 88.25 84 ILE A CA 1
ATOM 654 C C . ILE A 1 84 ? 0.057 -8.667 6.435 1.00 88.25 84 ILE A C 1
ATOM 656 O O . ILE A 1 84 ? -0.837 -9.510 6.491 1.00 88.25 84 ILE A O 1
ATOM 660 N N . SER A 1 85 ? 0.572 -8.105 7.527 1.00 86.44 85 SER A N 1
ATOM 661 C CA . SER A 1 85 ? 0.154 -8.457 8.890 1.00 86.44 85 SER A CA 1
ATOM 662 C C . SER A 1 85 ? -0.521 -7.281 9.587 1.00 86.44 85 SER A C 1
ATOM 664 O O . SER A 1 85 ? 0.076 -6.217 9.729 1.00 86.44 85 SER A O 1
ATOM 666 N N . LEU A 1 86 ? -1.744 -7.501 10.077 1.00 84.69 86 LEU A N 1
ATOM 667 C CA . LEU A 1 86 ? -2.473 -6.560 10.930 1.00 84.69 86 LEU A CA 1
ATOM 668 C C . LEU A 1 86 ? -2.222 -6.940 12.397 1.00 84.69 86 LEU A C 1
ATOM 670 O O . LEU A 1 86 ? -2.652 -8.002 12.849 1.00 84.69 86 LEU A O 1
ATOM 674 N N . THR A 1 87 ? -1.514 -6.099 13.147 1.00 85.56 87 THR A N 1
ATOM 675 C CA . THR A 1 87 ? -1.175 -6.360 14.557 1.00 85.56 87 THR A CA 1
ATOM 676 C C . THR A 1 87 ? -2.072 -5.559 15.504 1.00 85.56 87 THR A C 1
ATOM 678 O O . THR A 1 87 ? -2.719 -4.597 15.104 1.00 85.56 87 THR A O 1
ATOM 681 N N . GLY A 1 88 ? -2.169 -5.971 16.774 1.00 83.62 88 GLY A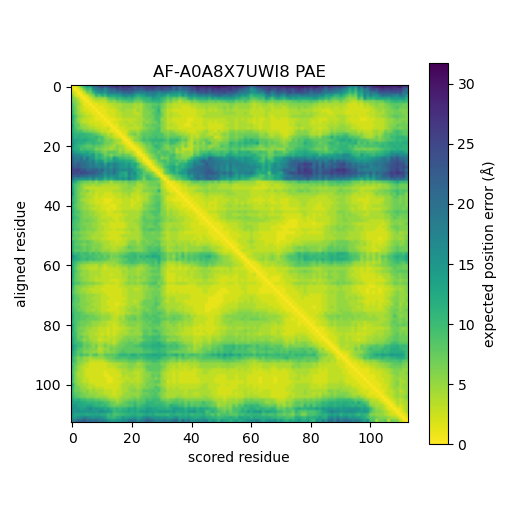 N 1
ATOM 682 C CA . GLY A 1 88 ? -2.928 -5.229 17.797 1.00 83.62 88 GLY A CA 1
ATOM 683 C C . GLY A 1 88 ? -4.452 -5.411 17.767 1.00 83.62 88 GLY A C 1
ATOM 684 O O . GLY A 1 88 ? -5.163 -4.768 18.539 1.00 83.62 88 GLY A O 1
ATOM 685 N N . LEU A 1 89 ? -4.969 -6.304 16.922 1.00 84.69 89 LEU A N 1
ATOM 686 C CA . LEU A 1 89 ? -6.391 -6.648 16.875 1.00 84.69 89 LEU A CA 1
ATOM 687 C C . LEU A 1 89 ? -6.753 -7.705 17.931 1.00 84.69 89 LEU A C 1
ATOM 689 O O . LEU A 1 89 ? -5.962 -8.589 18.259 1.00 84.69 89 LEU A O 1
ATOM 693 N N . ARG A 1 90 ? -7.984 -7.634 18.452 1.00 86.81 90 ARG A N 1
ATOM 694 C CA . ARG A 1 90 ? -8.570 -8.698 19.282 1.00 86.81 90 ARG A CA 1
ATOM 695 C C . ARG A 1 90 ? -9.223 -9.737 18.374 1.00 86.81 90 ARG A C 1
ATOM 697 O O . ARG A 1 90 ? -9.746 -9.388 17.322 1.00 86.81 90 ARG A O 1
ATOM 704 N N . ILE A 1 91 ? -9.298 -10.993 18.818 1.00 83.19 91 ILE A N 1
ATOM 705 C CA . ILE A 1 91 ? -9.932 -12.076 18.037 1.00 83.19 91 ILE A CA 1
ATOM 706 C C . ILE A 1 91 ? -11.424 -11.835 17.751 1.00 83.19 91 ILE A C 1
ATOM 708 O O . ILE A 1 91 ? -11.993 -12.444 16.855 1.00 83.19 91 ILE A O 1
ATOM 712 N N . THR A 1 92 ? -12.070 -10.966 18.533 1.00 89.81 92 THR A N 1
ATOM 713 C CA . THR A 1 92 ? -13.483 -10.603 18.385 1.00 89.81 92 THR A CA 1
ATOM 714 C C . THR A 1 92 ? -13.698 -9.360 17.523 1.00 89.81 92 THR A C 1
ATOM 716 O O . THR A 1 92 ? -14.847 -8.983 17.287 1.00 89.81 92 THR A O 1
ATOM 719 N N . SER A 1 93 ? -12.626 -8.700 17.074 1.00 88.06 93 SER A N 1
ATOM 720 C CA . SER A 1 93 ? -12.721 -7.517 16.224 1.00 88.06 93 SER A CA 1
ATOM 721 C C . SER A 1 93 ? -13.330 -7.887 14.873 1.00 88.06 93 SER A C 1
ATOM 723 O O . SER A 1 93 ? -12.866 -8.803 14.200 1.00 88.06 93 SER A O 1
ATOM 725 N N . ARG A 1 94 ? -14.354 -7.138 14.459 1.00 88.31 94 ARG A N 1
ATOM 726 C CA . ARG A 1 94 ? -14.898 -7.179 13.098 1.00 88.31 94 ARG A CA 1
ATOM 727 C C . ARG A 1 94 ? -14.349 -5.989 12.332 1.00 88.31 94 ARG A C 1
ATOM 729 O O . ARG A 1 94 ? -14.338 -4.879 12.858 1.00 88.31 94 ARG A O 1
ATOM 736 N N . PHE A 1 95 ? -13.897 -6.217 11.111 1.00 88.00 95 PHE A N 1
ATOM 737 C CA . PHE A 1 95 ? -13.327 -5.177 10.269 1.00 88.00 95 PHE A CA 1
ATOM 738 C C . PHE A 1 95 ? -13.655 -5.450 8.807 1.00 88.00 95 PHE A C 1
ATOM 740 O O . PHE A 1 95 ? -13.926 -6.584 8.413 1.00 88.00 95 PHE A O 1
ATOM 747 N N . TYR A 1 96 ? -13.615 -4.385 8.019 1.00 89.69 96 TYR A N 1
ATOM 748 C CA . TYR A 1 96 ? -13.658 -4.446 6.569 1.00 89.69 96 TYR A CA 1
ATOM 749 C C . TYR A 1 96 ? -12.250 -4.172 6.053 1.00 89.69 96 TYR A C 1
ATOM 751 O O . TYR A 1 96 ? -11.611 -3.216 6.493 1.00 89.69 96 TYR A O 1
ATOM 759 N N . VAL A 1 97 ? -11.767 -5.018 5.145 1.00 90.06 97 VAL A N 1
ATOM 760 C CA . VAL A 1 97 ? -10.496 -4.800 4.448 1.00 90.06 97 VAL A CA 1
ATOM 761 C C . VAL A 1 97 ? -10.816 -4.381 3.025 1.00 90.06 97 VAL A C 1
ATOM 763 O O . VAL A 1 97 ? -11.501 -5.106 2.307 1.00 90.06 97 VAL A O 1
ATOM 766 N N . PHE A 1 98 ? -10.305 -3.220 2.635 1.00 91.50 98 PHE A N 1
ATOM 767 C CA . PHE A 1 98 ? -10.357 -2.732 1.265 1.00 91.50 98 PHE A CA 1
ATOM 768 C C . PHE A 1 98 ? -8.934 -2.749 0.721 1.00 91.50 98 PHE A C 1
ATOM 770 O O . PHE A 1 98 ? -8.052 -2.087 1.265 1.00 91.50 98 PHE A O 1
ATOM 777 N N . LEU A 1 99 ? -8.714 -3.556 -0.312 1.00 90.56 99 LEU A N 1
ATOM 778 C CA . LEU A 1 99 ? -7.462 -3.597 -1.054 1.00 90.56 99 LEU A CA 1
ATOM 779 C C . LEU A 1 99 ? -7.705 -2.910 -2.391 1.00 90.56 99 LEU A C 1
ATOM 781 O O . LEU A 1 99 ? -8.665 -3.236 -3.092 1.00 90.56 99 LEU A O 1
ATOM 785 N N . HIS A 1 100 ? -6.849 -1.954 -2.719 1.00 89.69 100 HIS A N 1
ATOM 786 C CA . HIS A 1 100 ? -6.939 -1.192 -3.952 1.00 89.69 100 HIS A CA 1
ATOM 787 C C . HIS A 1 100 ? -5.740 -1.534 -4.822 1.00 89.69 100 HIS A C 1
ATOM 789 O O . HIS A 1 100 ? -4.604 -1.481 -4.360 1.00 89.69 100 HIS A O 1
ATOM 795 N N . PHE A 1 101 ? -6.019 -1.904 -6.066 1.00 88.44 101 PHE A N 1
ATOM 796 C CA . PHE A 1 101 ? -5.016 -2.324 -7.031 1.00 88.44 101 PHE A CA 1
ATOM 797 C C . PHE A 1 101 ? -5.147 -1.499 -8.300 1.00 88.44 101 PHE A C 1
ATOM 799 O O . PHE A 1 101 ? -6.248 -1.135 -8.715 1.00 88.44 101 PHE A O 1
ATOM 806 N N . SER A 1 102 ? -4.008 -1.254 -8.915 1.00 88.50 102 SER A N 1
ATOM 807 C CA . SER A 1 102 ? -3.840 -0.649 -10.227 1.00 88.50 102 SER A CA 1
ATOM 808 C C . SER A 1 102 ? -2.824 -1.501 -10.969 1.00 88.50 102 SER A C 1
ATOM 810 O O . SER A 1 102 ? -1.842 -1.962 -10.387 1.00 88.50 102 SER A O 1
ATOM 812 N N . GLU A 1 103 ? -3.072 -1.737 -12.254 1.00 87.81 103 GLU A N 1
ATOM 813 C CA . GLU A 1 103 ? -2.005 -2.241 -13.107 1.00 87.81 103 GLU A CA 1
ATOM 814 C C . GLU A 1 103 ? -1.120 -1.067 -13.503 1.00 87.81 103 GLU A C 1
ATOM 816 O O . GLU A 1 103 ? -1.616 -0.072 -14.032 1.00 87.81 103 GLU A O 1
ATOM 821 N N . ILE A 1 104 ? 0.175 -1.193 -13.237 1.00 90.75 104 ILE A N 1
ATOM 822 C CA . ILE A 1 104 ? 1.162 -0.146 -13.500 1.00 90.75 104 ILE A CA 1
ATOM 823 C C . ILE A 1 104 ? 2.379 -0.655 -14.273 1.00 90.75 104 ILE A C 1
ATOM 825 O O . ILE A 1 104 ? 3.212 0.159 -14.674 1.00 90.75 104 ILE A O 1
ATOM 829 N N . GLN A 1 105 ? 2.488 -1.970 -14.489 1.00 88.75 105 GLN A N 1
ATOM 830 C CA . GLN A 1 105 ? 3.479 -2.574 -15.369 1.00 88.75 105 GLN A CA 1
ATOM 831 C C . GLN A 1 105 ? 2.867 -2.807 -16.751 1.00 88.75 105 GLN A C 1
ATOM 833 O O . GLN A 1 105 ? 1.750 -3.305 -16.891 1.00 88.75 105 GLN A O 1
ATOM 838 N N . GLU A 1 106 ? 3.615 -2.441 -17.788 1.00 84.94 106 GLU A N 1
ATOM 839 C CA . GLU A 1 106 ? 3.301 -2.879 -19.143 1.00 84.94 106 GLU A CA 1
ATOM 840 C C . GLU A 1 106 ? 3.712 -4.347 -19.266 1.00 84.94 106 GLU A C 1
ATOM 842 O O . GLU A 1 106 ? 4.856 -4.696 -18.981 1.00 84.94 106 GLU A O 1
ATOM 847 N N . LEU A 1 107 ? 2.757 -5.197 -19.636 1.00 82.75 107 LEU A N 1
ATOM 848 C CA . LEU A 1 107 ? 2.986 -6.620 -19.862 1.00 82.75 107 LEU A CA 1
ATOM 849 C C . LEU A 1 107 ? 3.370 -6.842 -21.322 1.00 82.75 107 LEU A C 1
ATOM 851 O O . LEU A 1 107 ? 2.722 -6.293 -22.223 1.00 82.75 107 LEU A O 1
ATOM 855 N N . ASP A 1 108 ? 4.373 -7.684 -21.564 1.00 84.69 108 ASP A N 1
ATOM 856 C CA . ASP A 1 108 ? 4.640 -8.152 -22.916 1.00 84.69 108 ASP A CA 1
ATOM 857 C C . ASP A 1 108 ? 3.488 -9.059 -23.390 1.00 84.69 108 ASP A C 1
ATOM 859 O O . ASP A 1 108 ? 2.803 -9.688 -22.579 1.00 84.69 108 ASP A O 1
ATOM 863 N N . PRO A 1 109 ? 3.259 -9.205 -24.710 1.00 83.94 109 PRO A N 1
ATOM 864 C CA . PRO A 1 109 ? 2.149 -10.006 -25.239 1.00 83.94 109 PRO A CA 1
ATOM 865 C C . PRO A 1 109 ? 2.116 -11.472 -24.777 1.00 83.94 109 PRO A C 1
ATOM 867 O O . PRO A 1 109 ? 1.088 -12.132 -24.920 1.00 83.94 109 PRO A O 1
ATOM 870 N N . ASN A 1 110 ? 3.241 -11.988 -24.279 1.00 87.62 110 ASN A N 1
ATOM 871 C CA . ASN A 1 110 ? 3.391 -13.366 -23.819 1.00 87.62 110 ASN A CA 1
ATOM 872 C C . ASN A 1 110 ? 3.352 -13.504 -22.292 1.00 87.62 110 ASN A C 1
ATOM 874 O O . ASN A 1 110 ? 3.399 -14.632 -21.800 1.00 87.62 110 ASN A O 1
ATOM 878 N N . ASP A 1 111 ? 3.277 -12.397 -21.555 1.00 80.00 111 ASP A N 1
ATOM 879 C CA . ASP A 1 111 ? 3.218 -12.436 -20.102 1.00 80.00 111 ASP A CA 1
ATOM 880 C C . ASP A 1 111 ? 1.810 -12.816 -19.641 1.00 80.00 111 ASP A C 1
ATOM 882 O O . ASP A 1 111 ? 0.791 -12.346 -20.155 1.00 80.00 111 ASP A O 1
ATOM 886 N N . THR A 1 112 ? 1.752 -13.680 -18.634 1.00 69.50 112 THR A N 1
ATOM 887 C CA . THR A 1 112 ? 0.518 -14.033 -17.932 1.00 69.50 112 THR A CA 1
ATOM 888 C C . THR A 1 112 ? 0.605 -13.542 -16.501 1.00 69.50 112 THR A C 1
ATOM 890 O O . THR A 1 112 ? 1.633 -13.740 -15.853 1.00 69.50 112 THR A O 1
ATOM 893 N N . ARG A 1 113 ? -0.481 -12.939 -16.016 1.00 65.06 113 ARG A N 1
ATOM 894 C CA . ARG A 1 113 ? -0.645 -12.628 -14.593 1.00 65.06 113 ARG A CA 1
ATOM 895 C C . ARG A 1 113 ? -0.913 -13.875 -13.762 1.00 65.06 113 ARG A C 1
ATOM 897 O O . ARG A 1 113 ? -1.632 -14.766 -14.271 1.00 65.06 113 ARG A O 1
#

pLDDT: mean 83.27, std 10.86, range [39.78, 94.56]

Solvent-accessible surface area (backbone atoms only — not comparable to full-atom values): 7845 Å² total; per-residue (Å²): 133,86,84,87,77,92,84,77,88,85,82,50,70,31,45,23,55,92,47,93,57,68,45,46,49,79,69,80,82,51,60,76,30,84,78,64,53,64,31,38,52,48,82,55,94,64,41,43,72,48,73,42,90,67,87,64,91,56,96,52,97,80,54,63,35,52,61,59,55,29,27,33,61,44,53,69,47,88,89,52,82,84,84,83,82,89,77,97,72,58,96,83,65,82,83,86,86,87,85,86,86,60,90,64,74,88,73,58,96,84,63,78,134

Sequence (113 aa):
MTESGSLQTFLREGIGSFSNQSLRYGSGVYGADVFDCIWLPYNSENWSHIRTNNSIDNDNEFKLPENVMAMASVPTDPDAHMNISLTGLRITSRFYVFLHFSEIQELDPNDTR